Protein AF-A7UMD6-F1 (afdb_monomer)

Foldseek 3Di:
DDPDDPVNVVVVCVVDVPVDDLCPPQDDDPDPVSVVPDDPLRNLVSVLVVLVSCLVVLVVQLVVVVVPPDPDNSCPVNVVSVVVNVVSVVVNVVVVVPDDD

Structure (mmCIF, N/CA/C/O backbone):
data_AF-A7UMD6-F1
#
_entry.id   AF-A7UMD6-F1
#
loop_
_atom_site.group_PDB
_atom_site.id
_atom_site.type_symbol
_atom_site.label_atom_id
_atom_site.label_alt_id
_atom_site.label_comp_id
_atom_site.label_asym_id
_atom_site.label_entity_id
_atom_site.label_seq_id
_atom_site.pdbx_PDB_ins_code
_atom_site.Cartn_x
_atom_site.Cartn_y
_atom_site.Cartn_z
_atom_site.occupancy
_atom_site.B_iso_or_equiv
_atom_site.auth_seq_id
_atom_site.auth_comp_id
_atom_site.auth_asym_id
_atom_site.auth_atom_id
_atom_site.pdbx_PDB_model_num
ATOM 1 N N . GLU A 1 1 ? 21.811 -15.769 -22.591 1.00 40.88 1 GLU A N 1
ATOM 2 C CA . GLU A 1 1 ? 20.633 -15.617 -23.467 1.00 40.88 1 GLU A CA 1
ATOM 3 C C . GLU A 1 1 ? 20.064 -14.215 -23.299 1.00 40.88 1 GLU A C 1
ATOM 5 O O . GLU A 1 1 ? 19.172 -14.039 -22.487 1.00 40.88 1 GLU A O 1
ATOM 10 N N . ASP A 1 2 ? 20.616 -13.199 -23.975 1.00 53.84 2 ASP A N 1
ATOM 11 C CA . ASP A 1 2 ? 20.011 -11.859 -23.900 1.00 53.84 2 ASP A CA 1
ATOM 12 C C . ASP A 1 2 ? 20.325 -10.979 -25.126 1.00 53.84 2 ASP A C 1
ATOM 14 O O . ASP A 1 2 ? 20.983 -9.949 -25.039 1.00 53.84 2 ASP A O 1
ATOM 18 N N . ASN A 1 3 ? 19.887 -11.431 -26.306 1.00 57.75 3 ASN A N 1
ATOM 19 C CA . ASN A 1 3 ? 20.037 -10.722 -27.587 1.00 57.75 3 ASN A CA 1
ATOM 20 C C . ASN A 1 3 ? 18.667 -10.470 -28.237 1.00 57.75 3 ASN A C 1
ATOM 22 O O . ASN A 1 3 ? 18.453 -10.830 -29.390 1.00 57.75 3 ASN A O 1
ATOM 26 N N . LEU A 1 4 ? 17.716 -9.905 -27.494 1.00 60.25 4 LEU A N 1
ATOM 27 C CA . LEU A 1 4 ? 16.443 -9.469 -28.076 1.00 60.25 4 LEU A CA 1
ATOM 28 C C . LEU A 1 4 ? 16.456 -7.959 -28.277 1.00 60.25 4 LEU A C 1
ATOM 30 O O . LEU A 1 4 ? 16.804 -7.206 -27.361 1.00 60.25 4 LEU A O 1
ATOM 34 N N . LEU A 1 5 ? 16.052 -7.519 -29.468 1.00 72.75 5 LEU A N 1
ATOM 35 C CA . LEU A 1 5 ? 15.898 -6.102 -29.761 1.00 72.75 5 LEU A CA 1
ATOM 36 C C . LEU A 1 5 ? 14.790 -5.499 -28.875 1.00 72.75 5 LEU A C 1
ATOM 38 O O . LEU A 1 5 ? 13.821 -6.183 -28.529 1.00 72.75 5 LEU A O 1
ATOM 42 N N . PRO A 1 6 ? 14.878 -4.204 -28.518 1.00 66.62 6 PRO A N 1
ATOM 43 C CA . PRO A 1 6 ? 13.895 -3.549 -27.649 1.00 66.62 6 PRO A CA 1
ATOM 44 C C . PRO A 1 6 ? 12.441 -3.701 -28.124 1.00 66.62 6 PRO A C 1
ATOM 46 O O . PRO A 1 6 ? 11.527 -3.809 -27.307 1.00 66.62 6 PRO A O 1
ATOM 49 N N . GLU A 1 7 ? 12.225 -3.756 -29.440 1.00 66.19 7 GLU A N 1
ATOM 50 C CA . GLU A 1 7 ? 10.900 -3.939 -30.036 1.00 66.19 7 GLU A CA 1
ATOM 51 C C . GLU A 1 7 ? 10.363 -5.368 -29.851 1.00 66.19 7 GLU A C 1
ATOM 53 O O . GLU A 1 7 ? 9.183 -5.540 -29.553 1.00 66.19 7 GLU A O 1
ATOM 58 N N . GLU A 1 8 ? 11.222 -6.387 -29.927 1.00 65.69 8 GLU A N 1
ATOM 59 C CA . GLU A 1 8 ? 10.852 -7.790 -29.695 1.00 65.69 8 GLU A CA 1
ATOM 60 C C . GLU A 1 8 ? 10.480 -8.011 -28.222 1.00 65.69 8 GLU A C 1
ATOM 62 O O . GLU A 1 8 ? 9.476 -8.655 -27.917 1.00 65.69 8 GLU A O 1
ATOM 67 N N . ARG A 1 9 ? 11.209 -7.372 -27.293 1.00 63.00 9 ARG A N 1
ATOM 68 C CA . ARG A 1 9 ? 10.845 -7.329 -25.864 1.00 63.00 9 ARG A CA 1
ATOM 69 C C . ARG A 1 9 ? 9.492 -6.645 -25.632 1.00 63.00 9 ARG A C 1
ATOM 71 O O . ARG A 1 9 ? 8.687 -7.131 -24.837 1.00 63.00 9 ARG A O 1
ATOM 78 N N . ARG A 1 10 ? 9.212 -5.548 -26.347 1.00 64.12 10 ARG A N 1
ATOM 79 C CA . ARG A 1 10 ? 7.928 -4.823 -26.283 1.00 64.12 10 ARG A CA 1
ATOM 80 C C . ARG A 1 10 ? 6.765 -5.616 -26.885 1.00 64.12 10 ARG A C 1
ATOM 82 O O . ARG A 1 10 ? 5.616 -5.407 -26.508 1.00 64.12 10 ARG A O 1
ATOM 89 N N . GLN A 1 11 ? 7.030 -6.487 -27.852 1.00 61.81 11 GLN A N 1
ATOM 90 C CA . GLN A 1 11 ? 6.024 -7.390 -28.409 1.00 61.81 11 GLN A CA 1
ATOM 91 C C . GLN A 1 11 ? 5.767 -8.579 -27.479 1.00 61.81 11 GLN A C 1
ATOM 93 O O . GLN A 1 11 ? 4.610 -8.916 -27.242 1.00 61.81 11 GLN A O 1
ATOM 98 N N . LEU A 1 12 ? 6.808 -9.153 -26.871 1.00 59.44 12 LEU A N 1
ATOM 99 C CA . LEU A 1 12 ? 6.671 -10.234 -25.889 1.00 59.44 12 LEU A CA 1
ATOM 100 C C . LEU A 1 12 ? 5.871 -9.812 -24.649 1.00 59.44 12 LEU A C 1
ATOM 102 O O . LEU A 1 12 ? 5.040 -10.590 -24.182 1.00 59.44 12 LEU A O 1
ATOM 106 N N . SER A 1 13 ? 6.026 -8.568 -24.180 1.00 59.31 13 SER A N 1
ATOM 107 C C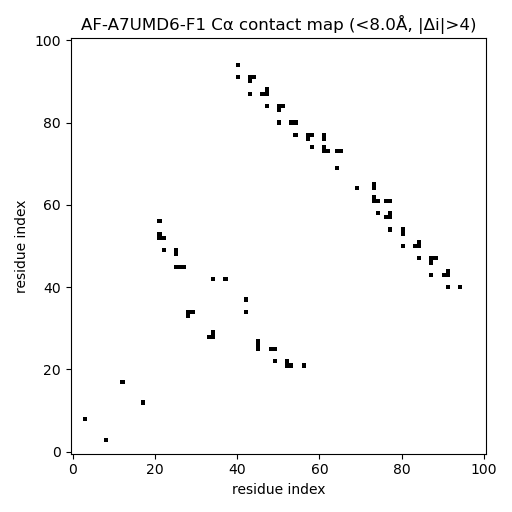A . SER A 1 13 ? 5.214 -8.023 -23.078 1.00 59.31 13 SER A CA 1
ATOM 108 C C . SER A 1 13 ? 3.728 -7.842 -23.420 1.00 59.31 13 SER A C 1
ATOM 110 O O . SER A 1 13 ? 2.908 -7.703 -22.517 1.00 59.31 13 SER A O 1
ATOM 112 N N . LYS A 1 14 ? 3.362 -7.856 -24.710 1.00 59.66 14 LYS A N 1
ATOM 113 C CA . LYS A 1 14 ? 1.964 -7.843 -25.175 1.00 59.66 14 LYS A CA 1
ATOM 114 C C . LYS A 1 14 ? 1.389 -9.249 -25.363 1.00 59.66 14 LYS A C 1
ATOM 116 O O . LYS A 1 14 ? 0.175 -9.406 -25.307 1.00 59.66 14 LYS A O 1
ATOM 121 N N . ILE A 1 15 ? 2.240 -10.243 -25.630 1.00 60.25 15 ILE A N 1
ATOM 122 C CA . ILE A 1 15 ? 1.840 -11.632 -25.918 1.00 60.25 15 ILE A CA 1
ATOM 123 C C . ILE A 1 15 ? 1.617 -12.415 -24.622 1.00 60.25 15 ILE A C 1
ATOM 125 O O . ILE A 1 15 ? 0.670 -13.192 -24.526 1.00 60.25 15 ILE A O 1
ATOM 129 N N . PHE A 1 16 ? 2.447 -12.171 -23.609 1.00 52.62 16 PHE A N 1
ATOM 130 C CA . PHE A 1 16 ? 2.224 -12.669 -22.262 1.00 52.62 16 PHE A CA 1
ATOM 131 C C . PHE A 1 16 ? 1.823 -11.487 -21.385 1.00 52.62 16 PHE A C 1
ATOM 133 O O . PHE A 1 16 ? 2.698 -10.688 -21.040 1.00 52.62 16 PHE A O 1
ATOM 140 N N . PRO A 1 17 ? 0.551 -11.359 -20.966 1.00 54.41 17 PRO A N 1
ATOM 141 C CA . PRO A 1 17 ? 0.263 -10.601 -19.768 1.00 54.41 17 PRO A CA 1
ATOM 142 C C . PRO A 1 17 ? 0.877 -11.399 -18.615 1.00 54.41 17 PRO A C 1
ATOM 144 O O . PRO A 1 17 ? 0.207 -12.151 -17.917 1.00 54.41 17 PRO A O 1
ATOM 147 N N . LEU A 1 18 ? 2.183 -11.242 -18.402 1.00 57.22 18 LEU A N 1
ATOM 148 C CA . LEU A 1 18 ? 2.797 -11.417 -17.093 1.00 57.22 18 LEU A CA 1
ATOM 149 C C . LEU A 1 18 ? 2.288 -10.256 -16.233 1.00 57.22 18 LEU A C 1
ATOM 151 O O . LEU A 1 18 ? 3.039 -9.381 -15.816 1.00 57.22 18 LEU A O 1
ATOM 155 N N . SER A 1 19 ? 0.970 -10.195 -16.040 1.00 63.91 19 SER A N 1
ATOM 156 C CA . SER A 1 19 ? 0.295 -9.253 -15.163 1.00 63.91 19 SER A CA 1
ATOM 157 C C . SER A 1 19 ? 0.460 -9.767 -13.741 1.00 63.91 19 SER A C 1
ATOM 159 O O . SER A 1 19 ? -0.519 -10.120 -13.097 1.00 63.91 19 SER A O 1
ATOM 161 N N . PHE A 1 20 ? 1.710 -9.913 -13.309 1.00 72.88 20 PHE A N 1
ATOM 162 C CA . PHE A 1 20 ? 2.020 -10.169 -11.920 1.00 72.88 20 PHE A CA 1
ATOM 163 C C . PHE A 1 20 ? 2.327 -8.821 -11.284 1.00 72.88 20 PHE A C 1
ATOM 165 O O . PHE A 1 20 ? 3.389 -8.238 -11.525 1.00 72.88 20 PHE A O 1
ATOM 172 N N . CYS A 1 21 ? 1.376 -8.282 -10.528 1.00 84.69 21 CYS A N 1
ATOM 173 C CA . CYS A 1 21 ? 1.659 -7.132 -9.684 1.00 84.69 21 CYS A CA 1
ATOM 174 C C . CYS A 1 21 ? 2.341 -7.624 -8.406 1.00 84.69 21 CYS A C 1
ATOM 176 O O . CYS A 1 21 ? 1.992 -8.667 -7.857 1.00 84.69 21 CYS A O 1
ATOM 178 N N . ASN A 1 22 ? 3.265 -6.829 -7.862 1.00 85.38 22 ASN A N 1
ATOM 179 C CA . ASN A 1 22 ? 3.932 -7.153 -6.591 1.00 85.38 22 ASN A CA 1
ATOM 180 C C . ASN A 1 22 ? 2.941 -7.353 -5.423 1.00 85.38 22 ASN A C 1
ATOM 182 O O . ASN A 1 22 ? 3.272 -7.990 -4.427 1.00 85.38 22 ASN A O 1
ATOM 186 N N . SER A 1 23 ? 1.720 -6.829 -5.560 1.00 89.62 23 SER A N 1
ATOM 187 C CA . SER A 1 23 ? 0.635 -6.913 -4.587 1.00 89.62 23 SER A CA 1
ATOM 188 C C . SER A 1 23 ? -0.365 -8.053 -4.818 1.00 89.62 23 SER A C 1
ATOM 190 O O . SER A 1 23 ? -1.330 -8.131 -4.066 1.00 89.62 23 SER A O 1
ATOM 192 N N . ASP A 1 24 ? -0.199 -8.916 -5.827 1.00 88.69 24 ASP A N 1
ATOM 193 C CA . ASP A 1 24 ? -1.237 -9.895 -6.218 1.00 88.69 24 ASP A CA 1
ATOM 194 C C . ASP A 1 24 ? -1.587 -10.914 -5.123 1.00 88.69 24 ASP A C 1
ATOM 196 O O . ASP A 1 24 ? -2.695 -11.444 -5.089 1.00 88.69 24 ASP A O 1
ATOM 200 N N . SER A 1 25 ? -0.665 -11.176 -4.195 1.00 89.75 25 SER A N 1
ATOM 201 C CA . SER A 1 25 ? -0.897 -12.055 -3.041 1.00 89.75 25 SER A CA 1
ATOM 202 C C . SER A 1 25 ? -1.619 -11.369 -1.872 1.00 89.75 25 SER A C 1
ATOM 204 O O . SER A 1 25 ? -1.930 -12.020 -0.873 1.00 89.75 25 SER A O 1
ATOM 206 N N . ILE A 1 26 ? -1.871 -10.058 -1.957 1.00 92.38 26 ILE A N 1
ATOM 207 C CA . ILE A 1 26 ? -2.496 -9.270 -0.894 1.00 92.38 26 ILE A CA 1
ATOM 208 C C . ILE A 1 26 ? -4.002 -9.195 -1.142 1.00 92.38 26 ILE A C 1
ATOM 210 O O . ILE A 1 26 ? -4.471 -8.523 -2.057 1.00 92.38 26 ILE A O 1
ATOM 214 N N . GLU A 1 27 ? -4.776 -9.822 -0.258 1.00 91.12 27 GLU A N 1
ATOM 215 C CA . GLU A 1 27 ? -6.239 -9.743 -0.268 1.00 91.12 27 GLU A CA 1
ATOM 216 C C . GLU A 1 27 ? -6.724 -8.346 0.159 1.00 91.12 27 GLU A C 1
ATOM 218 O O . GLU A 1 27 ? -6.956 -8.063 1.340 1.00 91.12 27 GLU A O 1
ATOM 223 N N . ALA A 1 28 ? -6.863 -7.450 -0.817 1.00 90.38 28 ALA A N 1
ATOM 224 C CA . ALA A 1 28 ? -7.404 -6.111 -0.633 1.00 90.38 28 ALA A CA 1
ATOM 225 C C . ALA A 1 28 ? -8.894 -6.050 -1.022 1.00 90.38 28 ALA A C 1
ATOM 227 O O . ALA A 1 28 ? -9.307 -6.719 -1.968 1.00 90.38 28 ALA A O 1
ATOM 228 N N . PRO A 1 29 ? -9.716 -5.236 -0.330 1.00 90.62 29 PRO A N 1
ATOM 229 C CA . PRO A 1 29 ? -11.094 -5.010 -0.744 1.00 90.62 29 PRO A CA 1
ATOM 230 C C . PRO A 1 29 ? -11.121 -4.335 -2.120 1.00 90.62 29 PRO A C 1
ATOM 232 O O . PRO A 1 29 ? -10.538 -3.265 -2.300 1.00 90.62 29 PRO A O 1
ATOM 235 N N . ILE A 1 30 ? -11.826 -4.937 -3.076 1.00 86.19 30 ILE A N 1
ATOM 236 C CA . ILE A 1 30 ? -11.846 -4.490 -4.482 1.00 86.19 30 ILE A CA 1
ATOM 237 C C . ILE A 1 30 ? -12.980 -3.502 -4.781 1.00 86.19 30 ILE A C 1
ATOM 239 O O . ILE A 1 30 ? -13.054 -2.926 -5.866 1.00 86.19 30 ILE A O 1
ATOM 243 N N . GLY A 1 31 ? -13.876 -3.279 -3.816 1.00 89.50 31 GLY A N 1
ATOM 244 C CA . GLY A 1 31 ? -15.046 -2.429 -3.993 1.00 89.50 31 GLY A CA 1
ATOM 245 C C . GLY A 1 31 ? -15.477 -1.696 -2.730 1.00 89.50 31 GLY A C 1
ATO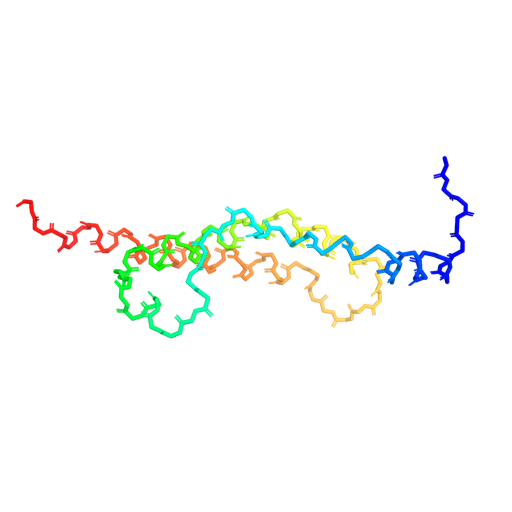M 246 O O . GLY A 1 31 ? -15.217 -2.116 -1.603 1.00 89.50 31 GLY A O 1
ATOM 247 N N . LYS A 1 32 ? -16.229 -0.607 -2.931 1.00 89.50 32 LYS A N 1
ATOM 248 C CA . LYS A 1 32 ? -16.705 0.283 -1.856 1.00 89.50 32 LYS A CA 1
ATOM 249 C C . LYS A 1 32 ? -17.427 -0.467 -0.731 1.00 89.50 32 LYS A C 1
ATOM 251 O O . LYS A 1 32 ? -17.228 -0.148 0.436 1.00 89.50 32 LYS A O 1
ATOM 256 N N . GLY A 1 33 ? -18.246 -1.463 -1.076 1.00 93.12 33 GLY A N 1
ATOM 257 C CA . GLY A 1 33 ? -18.993 -2.252 -0.094 1.00 93.12 33 GLY A CA 1
ATOM 258 C C . GLY A 1 33 ? -18.096 -3.092 0.819 1.00 93.12 33 GLY A C 1
ATOM 259 O O . GLY A 1 33 ? -18.364 -3.194 2.011 1.00 93.12 33 GLY A O 1
ATOM 260 N N . GLU A 1 34 ? -17.013 -3.661 0.292 1.00 89.56 34 GLU A N 1
ATOM 261 C CA . GLU A 1 34 ? -16.045 -4.441 1.076 1.00 89.56 34 GLU A CA 1
ATOM 262 C C . GLU A 1 34 ? -15.169 -3.539 1.948 1.00 89.56 34 GLU A C 1
ATOM 264 O O . GLU A 1 34 ? -14.887 -3.865 3.104 1.00 89.56 34 GLU A O 1
ATOM 269 N N . THR A 1 35 ? -14.790 -2.370 1.421 1.00 91.81 35 THR A N 1
ATOM 270 C CA . THR A 1 35 ? -14.056 -1.352 2.176 1.00 91.81 35 THR A CA 1
ATOM 271 C C . THR A 1 35 ? -14.873 -0.859 3.367 1.00 91.81 35 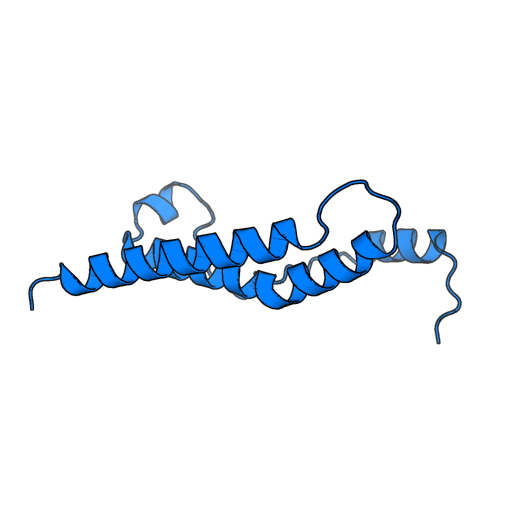THR A C 1
ATOM 273 O O . THR A 1 35 ? -14.367 -0.857 4.483 1.00 91.81 35 THR A O 1
ATOM 276 N N . GLN A 1 36 ? -16.149 -0.509 3.166 1.00 92.56 36 GLN A N 1
ATOM 277 C CA . GLN A 1 36 ? -17.025 -0.009 4.237 1.00 92.56 36 GLN A CA 1
ATOM 278 C C . GLN A 1 36 ? -17.311 -1.048 5.330 1.00 92.56 36 GLN A C 1
ATOM 280 O O . GLN A 1 36 ? -17.537 -0.680 6.478 1.00 92.56 36 GLN A O 1
ATOM 285 N N . LYS A 1 37 ? -17.298 -2.341 4.987 1.00 92.69 37 LYS A N 1
ATOM 286 C CA . LYS A 1 37 ? -17.477 -3.443 5.948 1.00 92.69 37 LYS A CA 1
ATOM 287 C C . LYS A 1 37 ? -16.205 -3.781 6.730 1.00 92.69 37 LYS A C 1
ATOM 289 O O . LYS A 1 37 ? -16.269 -4.540 7.694 1.00 92.69 37 LYS A O 1
ATOM 294 N N . SER A 1 38 ? -15.048 -3.283 6.303 1.00 93.50 38 SER A N 1
ATOM 295 C CA . SER A 1 38 ? -13.767 -3.585 6.936 1.00 93.50 38 SER A CA 1
ATOM 296 C C . SER A 1 38 ? -13.506 -2.649 8.111 1.00 93.50 38 SER A C 1
ATOM 298 O O . SER A 1 38 ? -13.776 -1.453 8.043 1.00 93.50 38 SER A O 1
ATOM 300 N N . SER A 1 39 ? -12.934 -3.178 9.194 1.00 94.12 39 SER A N 1
ATOM 301 C CA . SER A 1 39 ? -12.482 -2.329 10.296 1.00 94.12 39 SER A CA 1
ATOM 302 C C . SER A 1 39 ? -11.326 -1.431 9.850 1.00 94.12 39 SER A C 1
ATOM 304 O O . SER A 1 39 ? -10.517 -1.819 9.002 1.00 94.12 39 SER A O 1
ATOM 306 N N . ILE A 1 40 ? -11.206 -0.252 10.467 1.00 94.12 40 ILE A N 1
ATOM 307 C CA . ILE A 1 40 ? -10.102 0.688 10.211 1.00 94.12 40 ILE A CA 1
ATOM 308 C C . ILE A 1 40 ? -8.751 -0.020 10.370 1.00 94.12 40 ILE A C 1
ATOM 310 O O . ILE A 1 40 ? -7.898 0.073 9.495 1.00 94.12 40 ILE A O 1
ATOM 314 N N . LEU A 1 41 ? -8.586 -0.811 11.434 1.00 95.38 41 LEU A N 1
ATOM 315 C CA . LEU A 1 41 ? -7.363 -1.576 11.680 1.00 95.38 41 LEU A CA 1
ATOM 316 C C . LEU A 1 41 ? -7.059 -2.590 10.563 1.00 95.38 41 LEU A C 1
ATOM 318 O O . LEU A 1 41 ? -5.898 -2.755 10.188 1.00 95.38 41 LEU A O 1
ATOM 322 N N . LYS A 1 42 ? -8.079 -3.263 10.008 1.00 95.50 42 LYS A N 1
ATOM 323 C CA . LYS A 1 42 ? -7.901 -4.172 8.864 1.00 95.50 42 LYS A CA 1
ATOM 324 C C . LYS A 1 42 ? -7.436 -3.400 7.631 1.00 95.50 42 LYS A C 1
ATOM 326 O O . LYS A 1 42 ? -6.481 -3.825 6.987 1.00 95.50 42 LYS A O 1
ATOM 331 N N . LEU A 1 43 ? -8.072 -2.267 7.331 1.00 96.69 43 LEU A N 1
ATOM 332 C CA . LEU A 1 43 ? -7.705 -1.426 6.191 1.00 96.69 43 LEU A CA 1
ATOM 333 C C . LEU A 1 43 ? -6.276 -0.892 6.322 1.00 96.69 43 LEU A C 1
ATOM 335 O O . LEU A 1 43 ? -5.501 -1.037 5.385 1.00 96.69 43 LEU A O 1
ATOM 339 N N . LEU A 1 44 ? -5.893 -0.382 7.496 1.00 97.19 44 LEU A N 1
ATOM 340 C CA . LEU A 1 44 ? -4.534 0.099 7.755 1.00 97.19 44 LEU A CA 1
ATOM 341 C C . LEU A 1 44 ? -3.482 -1.005 7.566 1.00 97.19 44 LEU A C 1
ATOM 343 O O . LEU A 1 44 ? -2.448 -0.763 6.951 1.00 97.19 44 LEU A O 1
ATOM 347 N N . ARG A 1 45 ? -3.747 -2.232 8.035 1.00 96.75 45 ARG A N 1
ATOM 348 C CA . ARG A 1 45 ? -2.841 -3.380 7.836 1.00 96.75 45 ARG A CA 1
ATOM 349 C C . ARG A 1 45 ? -2.712 -3.783 6.368 1.00 96.75 45 ARG A C 1
ATOM 351 O O . ARG A 1 45 ? -1.617 -4.132 5.935 1.00 96.75 45 ARG A O 1
ATOM 358 N N . ILE A 1 46 ? -3.806 -3.738 5.607 1.00 96.75 46 ILE A N 1
ATOM 359 C CA . ILE A 1 46 ? -3.776 -3.991 4.160 1.00 96.75 46 ILE A CA 1
ATOM 360 C C . ILE A 1 46 ? -2.961 -2.899 3.461 1.00 96.75 46 ILE A C 1
ATOM 362 O O . ILE A 1 46 ? -2.062 -3.221 2.692 1.00 96.75 46 ILE A O 1
ATOM 366 N N . SER A 1 47 ? -3.207 -1.622 3.774 1.00 96.44 47 SER A N 1
ATOM 367 C CA . SER A 1 47 ? -2.438 -0.495 3.232 1.00 96.44 47 SER A CA 1
ATOM 368 C C . SER A 1 47 ? -0.947 -0.602 3.548 1.00 96.44 47 SER A C 1
ATOM 370 O O . SER A 1 47 ? -0.128 -0.379 2.665 1.00 96.44 47 SER A O 1
ATOM 372 N N . PHE A 1 48 ? -0.592 -1.000 4.771 1.00 97.12 48 PHE A N 1
ATOM 373 C CA . PHE A 1 48 ? 0.796 -1.237 5.159 1.00 97.12 48 PHE A CA 1
ATOM 374 C C . PHE A 1 48 ? 1.452 -2.318 4.289 1.00 97.12 48 PHE A C 1
ATOM 376 O O . PHE A 1 48 ? 2.488 -2.062 3.686 1.00 97.12 48 PHE A O 1
ATOM 383 N N . ARG A 1 49 ? 0.812 -3.487 4.134 1.00 96.75 49 ARG A N 1
ATOM 384 C CA . ARG A 1 49 ? 1.330 -4.570 3.276 1.00 96.75 49 ARG A CA 1
ATOM 385 C C . ARG A 1 49 ? 1.452 -4.160 1.812 1.00 96.75 49 ARG A C 1
ATOM 387 O O . ARG A 1 49 ? 2.394 -4.565 1.139 1.00 96.75 49 ARG A O 1
ATOM 394 N N . LEU A 1 50 ? 0.502 -3.368 1.314 1.00 95.69 50 LEU A N 1
ATOM 395 C CA . LEU A 1 50 ? 0.572 -2.832 -0.041 1.00 95.69 50 LEU A CA 1
ATOM 396 C C . LEU A 1 50 ? 1.818 -1.965 -0.208 1.00 95.69 50 LEU A C 1
ATOM 398 O O . LEU A 1 50 ? 2.520 -2.146 -1.190 1.00 95.69 50 LEU A O 1
ATOM 402 N N . ILE A 1 51 ? 2.145 -1.098 0.751 1.00 95.38 51 ILE A N 1
ATOM 403 C CA . ILE A 1 51 ? 3.377 -0.295 0.704 1.00 95.38 51 ILE A CA 1
ATOM 404 C C . ILE A 1 51 ? 4.619 -1.188 0.771 1.00 95.38 51 ILE A C 1
ATOM 406 O O . ILE A 1 51 ? 5.502 -1.030 -0.063 1.00 95.38 51 ILE A O 1
ATOM 410 N N . GLU A 1 52 ? 4.652 -2.177 1.669 1.00 95.06 52 GLU A N 1
ATOM 411 C CA . GLU A 1 52 ? 5.785 -3.113 1.777 1.00 95.06 52 GLU A CA 1
ATOM 412 C C . GLU A 1 52 ? 6.056 -3.884 0.484 1.00 95.06 52 GLU A C 1
ATOM 414 O O . GLU A 1 52 ? 7.208 -4.138 0.135 1.00 95.06 52 GLU A O 1
ATOM 419 N N . SER A 1 53 ? 5.009 -4.218 -0.278 1.00 94.25 53 SER A N 1
ATOM 420 C CA . SER A 1 53 ? 5.177 -4.876 -1.580 1.00 94.25 53 SER A CA 1
ATOM 421 C C . SER A 1 53 ? 5.955 -4.026 -2.595 1.00 94.25 53 SER A C 1
ATOM 423 O O . SER A 1 53 ? 6.462 -4.558 -3.582 1.00 94.25 53 SER A O 1
ATOM 425 N N . TRP A 1 54 ? 6.093 -2.719 -2.345 1.00 93.00 54 TRP A N 1
ATOM 426 C CA . TRP A 1 54 ? 6.871 -1.786 -3.156 1.00 93.00 54 TRP A CA 1
ATOM 427 C C . TRP A 1 54 ? 8.279 -1.505 -2.615 1.00 93.00 54 TRP A C 1
ATOM 429 O O . TRP A 1 54 ? 9.036 -0.825 -3.308 1.00 93.00 54 TRP A O 1
ATOM 439 N N . ASP A 1 55 ? 8.689 -2.059 -1.468 1.00 90.31 55 ASP A N 1
ATOM 440 C CA . ASP A 1 55 ? 10.011 -1.795 -0.870 1.00 90.31 55 ASP A CA 1
ATOM 441 C C . ASP A 1 55 ? 11.157 -2.143 -1.840 1.00 90.31 55 ASP A C 1
ATOM 443 O O . ASP A 1 55 ? 12.083 -1.356 -2.032 1.00 90.31 55 ASP A O 1
ATOM 447 N N . PHE A 1 56 ? 11.083 -3.297 -2.510 1.00 89.12 56 PHE A N 1
ATOM 448 C CA . PHE A 1 56 ? 12.079 -3.717 -3.505 1.00 89.12 56 PHE A CA 1
ATOM 449 C C . PHE A 1 56 ? 11.854 -3.096 -4.902 1.00 89.12 56 PHE A C 1
ATOM 451 O O . PHE A 1 56 ? 12.810 -2.564 -5.476 1.00 89.12 56 PHE A O 1
ATOM 458 N N . PRO A 1 57 ? 10.623 -3.085 -5.461 1.00 88.88 57 PRO A N 1
ATOM 459 C CA . PRO A 1 57 ? 10.349 -2.437 -6.746 1.00 88.88 57 PRO A CA 1
ATOM 460 C C . PRO A 1 57 ? 10.724 -0.953 -6.799 1.00 88.88 57 PRO A C 1
ATOM 462 O O . PRO A 1 57 ? 11.219 -0.491 -7.826 1.00 88.88 57 PRO A O 1
ATOM 465 N N . SER A 1 58 ? 10.511 -0.204 -5.712 1.00 88.38 58 SER A N 1
ATOM 466 C CA . SER A 1 58 ? 10.845 1.225 -5.649 1.00 88.38 58 SER A CA 1
ATOM 467 C C . SER A 1 58 ? 12.350 1.467 -5.758 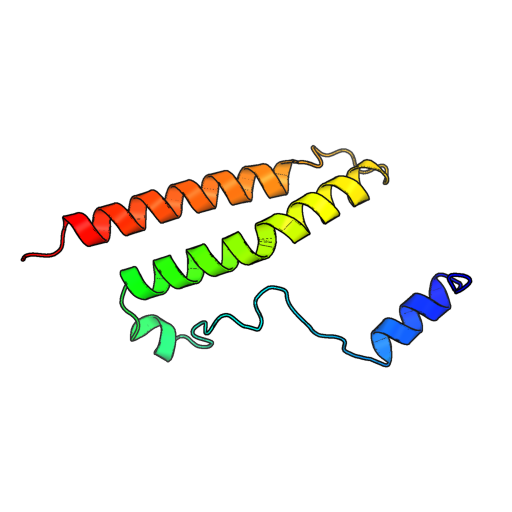1.00 88.38 58 SER A C 1
ATOM 469 O O . SER A 1 58 ? 12.768 2.300 -6.557 1.00 88.38 58 SER A O 1
ATOM 471 N N . GLN A 1 59 ? 13.173 0.672 -5.070 1.00 86.69 59 GLN A N 1
ATOM 472 C CA . GLN A 1 59 ? 14.634 0.737 -5.171 1.00 86.69 59 GLN A CA 1
ATOM 473 C C . GLN A 1 59 ? 15.137 0.386 -6.576 1.00 86.69 59 GLN A C 1
ATOM 475 O O . GLN A 1 59 ? 15.991 1.086 -7.126 1.00 86.69 59 GLN A O 1
ATOM 480 N N . ALA A 1 60 ? 14.588 -0.673 -7.183 1.00 84.56 60 ALA A N 1
ATOM 481 C CA . ALA A 1 60 ? 14.932 -1.069 -8.547 1.00 84.56 60 ALA A CA 1
ATOM 482 C C . ALA A 1 60 ? 14.567 0.029 -9.561 1.00 84.56 60 ALA A C 1
ATOM 48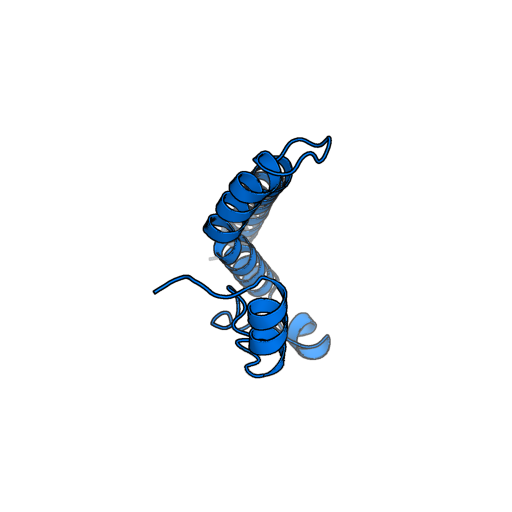4 O O . ALA A 1 60 ? 15.347 0.326 -10.469 1.00 84.56 60 ALA A O 1
ATOM 485 N N . LEU A 1 61 ? 13.411 0.675 -9.372 1.00 81.75 61 LEU A N 1
ATOM 486 C CA . LEU A 1 61 ? 12.974 1.798 -10.192 1.00 81.75 61 LEU A CA 1
ATOM 487 C C . LEU A 1 61 ? 13.894 3.011 -10.014 1.00 81.75 61 LEU A C 1
ATOM 489 O O . LEU A 1 61 ? 14.354 3.545 -11.019 1.00 81.75 61 LEU A O 1
ATOM 493 N N . SER A 1 62 ? 14.224 3.396 -8.775 1.00 78.62 62 SER A N 1
ATOM 494 C CA . SER A 1 62 ? 15.185 4.465 -8.455 1.00 78.62 62 SER A CA 1
ATOM 495 C C . SER A 1 62 ? 16.543 4.238 -9.122 1.00 78.62 62 SER A C 1
ATOM 497 O O . SER A 1 62 ? 17.107 5.156 -9.724 1.00 78.62 62 SER A O 1
ATOM 499 N N . GLY A 1 63 ? 17.052 3.004 -9.080 1.00 70.44 63 GLY A N 1
ATOM 500 C CA . GLY A 1 63 ? 18.291 2.619 -9.755 1.00 70.44 63 GLY A CA 1
ATOM 501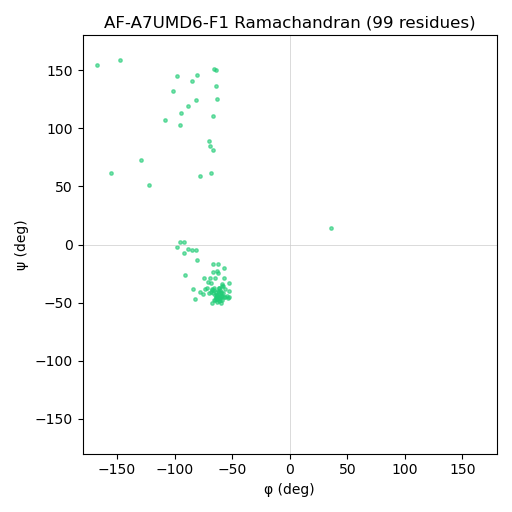 C C . GLY A 1 63 ? 18.204 2.727 -11.280 1.00 70.44 63 GLY A C 1
ATOM 502 O O . GLY A 1 63 ? 19.131 3.224 -11.916 1.00 70.44 63 GLY A O 1
ATOM 503 N N . ALA A 1 64 ? 17.079 2.327 -11.880 1.00 67.62 64 ALA A N 1
ATOM 504 C CA . ALA A 1 64 ? 16.870 2.408 -13.325 1.00 67.62 64 ALA A CA 1
ATOM 505 C C . ALA A 1 64 ? 16.721 3.856 -13.831 1.00 67.62 64 ALA A C 1
ATOM 507 O O . ALA A 1 64 ? 17.307 4.204 -14.856 1.00 67.62 64 ALA A O 1
ATOM 508 N N . VAL A 1 65 ? 15.986 4.717 -13.113 1.00 64.75 65 VAL A N 1
ATOM 509 C CA . VAL A 1 65 ? 15.785 6.127 -13.508 1.00 64.75 65 VAL A CA 1
ATOM 510 C C . VAL A 1 65 ? 17.019 6.992 -13.259 1.00 64.75 65 VAL A C 1
ATOM 512 O O . VAL A 1 65 ? 17.272 7.910 -14.036 1.00 64.75 65 VAL A O 1
ATOM 515 N N . SER A 1 66 ? 17.851 6.656 -12.264 1.00 58.78 66 SER A N 1
ATOM 516 C CA . SER A 1 66 ? 19.163 7.300 -12.068 1.00 58.78 66 SER A CA 1
ATOM 517 C C . SER A 1 66 ? 20.061 7.178 -13.305 1.00 58.78 66 SER A C 1
ATOM 519 O O . SER A 1 66 ? 20.865 8.064 -13.578 1.00 58.78 66 SER A O 1
ATOM 521 N N . ASN A 1 67 ? 19.888 6.109 -14.090 1.00 56.81 67 ASN A N 1
ATOM 522 C CA . ASN A 1 67 ? 20.635 5.866 -15.325 1.00 56.81 67 ASN A CA 1
ATOM 523 C C . ASN A 1 67 ? 20.025 6.560 -16.560 1.00 56.81 67 ASN A C 1
ATOM 525 O O . ASN A 1 67 ? 20.609 6.507 -17.641 1.00 56.81 67 ASN A O 1
ATOM 529 N N . SER A 1 68 ? 18.862 7.206 -16.430 1.00 56.12 68 SER A N 1
ATOM 530 C CA . SER A 1 68 ? 18.079 7.749 -17.543 1.00 56.12 68 SER A CA 1
ATOM 531 C C . SER A 1 68 ? 17.699 9.213 -17.303 1.00 56.12 68 SER A C 1
ATOM 533 O O . SER A 1 68 ? 16.536 9.470 -17.047 1.00 56.12 68 SER A O 1
ATOM 535 N N . LEU A 1 69 ? 18.652 10.156 -17.407 1.00 52.81 69 LEU A N 1
ATOM 536 C CA . LEU A 1 69 ? 18.518 11.601 -17.750 1.00 52.81 69 LEU A CA 1
ATOM 537 C C . LEU A 1 69 ? 17.287 12.428 -17.267 1.00 52.81 69 LEU A C 1
ATOM 539 O O . LEU A 1 69 ? 17.077 13.542 -17.746 1.00 52.81 69 LEU A O 1
ATOM 543 N N . THR A 1 70 ? 16.475 11.961 -16.321 1.00 55.94 70 THR A N 1
ATOM 544 C CA . THR A 1 70 ? 15.321 12.683 -15.786 1.00 55.94 70 THR A CA 1
ATOM 545 C C . THR A 1 70 ? 15.775 13.537 -14.617 1.00 55.94 70 THR A C 1
ATOM 547 O O . THR A 1 70 ? 16.280 13.027 -13.620 1.00 55.94 70 THR A O 1
ATOM 550 N N . VAL A 1 71 ? 15.588 14.849 -14.746 1.00 51.94 71 VAL A N 1
ATOM 551 C CA . VAL A 1 71 ? 15.880 15.858 -13.723 1.00 51.94 71 VAL A CA 1
ATOM 552 C C . VAL A 1 71 ? 14.888 15.700 -12.561 1.00 51.94 71 VAL A C 1
ATOM 554 O O . VAL A 1 71 ? 13.839 16.336 -12.529 1.00 51.94 71 VAL A O 1
ATOM 557 N N . GLY A 1 72 ? 15.192 14.810 -11.621 1.00 61.59 72 GLY A N 1
ATOM 558 C CA . GLY A 1 72 ? 14.424 14.580 -10.396 1.00 61.59 72 GLY A CA 1
ATOM 559 C C . GLY A 1 72 ? 15.224 13.725 -9.414 1.00 61.59 72 GLY A C 1
ATOM 560 O O . GLY A 1 72 ? 16.109 12.989 -9.839 1.00 61.59 72 GLY A O 1
ATOM 561 N N . ASN A 1 73 ? 14.955 13.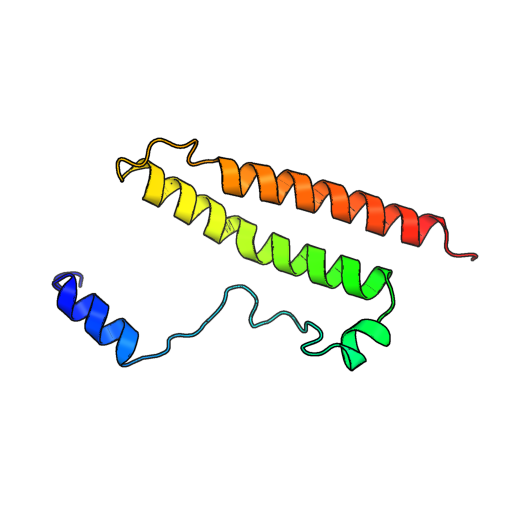832 -8.105 1.00 66.19 73 ASN A N 1
ATOM 562 C CA . ASN A 1 73 ? 15.604 12.977 -7.104 1.00 66.19 73 ASN A CA 1
ATOM 563 C C . ASN A 1 73 ? 15.134 11.521 -7.322 1.00 66.19 73 ASN A C 1
ATOM 565 O O . ASN A 1 73 ? 13.967 11.229 -7.045 1.00 66.19 73 ASN A O 1
ATOM 569 N N . PRO A 1 74 ? 16.002 10.604 -7.789 1.00 66.44 74 PRO A N 1
ATOM 570 C CA . PRO A 1 74 ? 15.607 9.234 -8.105 1.00 66.44 74 PRO A CA 1
ATOM 571 C C . PRO A 1 74 ? 15.111 8.466 -6.874 1.00 66.44 74 PRO A C 1
ATOM 573 O O . PRO A 1 74 ? 14.324 7.534 -7.017 1.00 66.44 74 PRO A O 1
ATOM 576 N N . ASN A 1 75 ? 15.503 8.881 -5.666 1.00 75.56 75 ASN A N 1
ATOM 577 C CA . ASN A 1 75 ? 15.133 8.235 -4.406 1.00 75.56 75 ASN A CA 1
ATOM 578 C C . ASN A 1 75 ? 13.820 8.761 -3.812 1.00 75.56 75 ASN A C 1
ATOM 580 O O . ASN A 1 75 ? 13.343 8.219 -2.819 1.00 75.56 75 ASN A O 1
ATOM 584 N N . GLN A 1 76 ? 13.201 9.779 -4.421 1.00 83.75 76 GLN A N 1
ATOM 585 C CA . GLN A 1 76 ? 12.013 10.434 -3.868 1.00 83.75 76 GLN A CA 1
ATOM 586 C C . GLN A 1 76 ? 10.842 9.465 -3.645 1.00 83.75 76 GLN A C 1
ATOM 588 O O . GLN A 1 76 ? 10.098 9.617 -2.680 1.00 83.75 76 GLN A O 1
ATOM 593 N N . ILE A 1 77 ? 10.668 8.468 -4.519 1.00 85.31 77 ILE A N 1
ATOM 594 C CA . ILE A 1 77 ? 9.595 7.469 -4.389 1.00 85.31 77 ILE A CA 1
ATOM 595 C C . ILE A 1 77 ? 9.842 6.586 -3.164 1.00 85.31 77 ILE A C 1
ATOM 597 O O . ILE A 1 77 ? 8.951 6.442 -2.331 1.00 85.31 77 ILE A O 1
ATOM 601 N N . THR A 1 78 ? 11.051 6.041 -3.035 1.00 89.25 78 THR A N 1
ATOM 602 C CA . THR A 1 78 ? 11.453 5.183 -1.913 1.00 89.25 78 THR A CA 1
ATOM 603 C C . THR A 1 78 ? 11.345 5.925 -0.581 1.00 89.25 78 THR A C 1
ATOM 605 O O . THR A 1 78 ? 10.736 5.418 0.355 1.00 89.25 78 THR A O 1
ATOM 608 N N . GLU A 1 79 ? 11.838 7.166 -0.514 1.00 90.88 79 GLU A N 1
ATOM 609 C CA . GLU A 1 79 ? 11.734 8.015 0.682 1.00 90.88 79 GLU A CA 1
ATOM 610 C C . GLU A 1 79 ? 10.272 8.276 1.075 1.00 90.88 79 GLU A C 1
ATOM 612 O O . GLU A 1 79 ? 9.903 8.167 2.243 1.00 90.88 79 GLU A O 1
ATOM 617 N N . LYS A 1 80 ? 9.403 8.583 0.103 1.00 92.06 80 LYS A N 1
ATOM 618 C CA . LYS A 1 80 ? 7.984 8.857 0.375 1.00 92.06 80 LYS A CA 1
ATOM 619 C C . LYS A 1 80 ? 7.200 7.610 0.776 1.00 92.06 80 LYS A C 1
ATOM 621 O O . LYS A 1 80 ? 6.259 7.728 1.562 1.00 92.06 80 LYS A O 1
ATOM 626 N N . LEU A 1 81 ? 7.560 6.439 0.252 1.00 93.88 81 LEU A N 1
ATOM 627 C CA . LEU A 1 81 ? 6.975 5.167 0.679 1.00 93.88 81 LEU A CA 1
ATOM 628 C C . LEU A 1 81 ? 7.364 4.841 2.122 1.00 93.88 81 LEU A C 1
ATOM 630 O O . LEU A 1 81 ? 6.488 4.460 2.896 1.00 93.88 81 LEU A O 1
ATOM 634 N N . GLU A 1 82 ? 8.621 5.073 2.505 1.00 94.75 82 GLU A N 1
ATOM 635 C CA . GLU A 1 82 ? 9.086 4.884 3.883 1.00 94.75 82 GLU A CA 1
ATOM 636 C C . GLU A 1 82 ? 8.368 5.837 4.855 1.00 94.75 82 GLU A C 1
ATOM 638 O O . GLU A 1 82 ? 7.813 5.391 5.862 1.00 94.75 82 GLU A O 1
ATOM 643 N N . ASP A 1 83 ? 8.263 7.129 4.510 1.00 96.19 83 ASP A N 1
ATOM 644 C CA . ASP A 1 83 ? 7.492 8.117 5.283 1.00 96.19 83 ASP A CA 1
ATOM 645 C C . ASP A 1 83 ? 6.042 7.639 5.515 1.00 96.19 83 ASP A C 1
ATOM 647 O O . ASP A 1 83 ? 5.508 7.698 6.629 1.00 96.19 83 ASP A O 1
ATOM 651 N N . LEU A 1 84 ? 5.389 7.135 4.461 1.00 97.19 84 LEU A N 1
ATOM 652 C CA . LEU A 1 84 ? 4.014 6.642 4.526 1.00 97.19 84 LEU A CA 1
ATOM 653 C C . LEU A 1 84 ? 3.899 5.361 5.368 1.00 97.19 84 LEU A C 1
ATOM 655 O O . LEU A 1 84 ? 2.964 5.234 6.163 1.00 97.19 84 LEU A O 1
ATOM 659 N N . LYS A 1 85 ? 4.852 4.431 5.232 1.00 96.88 85 LYS A N 1
ATOM 660 C CA . LYS A 1 85 ? 4.936 3.185 6.009 1.00 96.88 85 LYS A CA 1
ATOM 661 C C . LYS A 1 85 ? 5.039 3.476 7.507 1.00 96.88 85 LYS A C 1
ATOM 663 O O . LYS A 1 85 ? 4.309 2.878 8.309 1.00 96.88 85 LYS A O 1
ATOM 668 N N . VAL A 1 86 ? 5.874 4.447 7.883 1.00 98.00 86 VAL A N 1
ATOM 669 C CA . VAL A 1 86 ? 5.995 4.937 9.264 1.00 98.00 86 VAL A CA 1
ATOM 670 C C . VAL A 1 86 ? 4.678 5.556 9.734 1.00 98.00 86 VAL A C 1
ATOM 672 O O . VAL A 1 86 ? 4.164 5.172 10.787 1.00 98.00 86 VAL A O 1
ATOM 675 N N . GLY A 1 87 ? 4.078 6.450 8.941 1.00 97.69 87 GLY A N 1
ATOM 676 C CA . GLY A 1 87 ? 2.800 7.086 9.276 1.00 97.69 87 GLY A CA 1
ATOM 677 C C . GLY A 1 87 ? 1.674 6.080 9.539 1.00 97.69 87 GLY A C 1
ATOM 678 O O . GLY A 1 87 ? 0.971 6.175 10.547 1.00 97.69 87 GLY A O 1
ATOM 679 N N . ILE A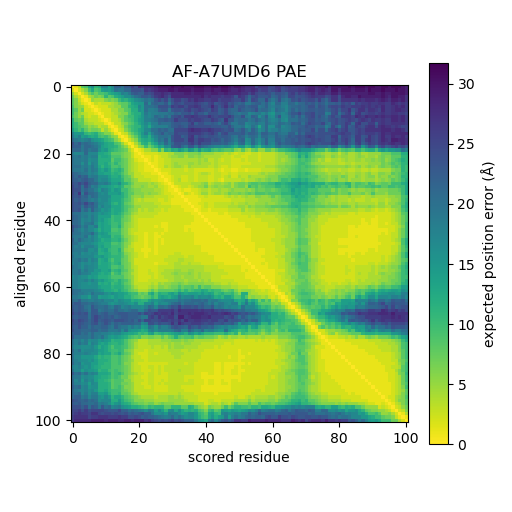 1 88 ? 1.534 5.059 8.690 1.00 97.62 88 ILE A N 1
ATOM 680 C CA . ILE A 1 88 ? 0.527 4.003 8.875 1.00 97.62 88 ILE A CA 1
ATOM 681 C C . ILE A 1 88 ? 0.830 3.147 10.108 1.00 97.62 88 ILE A C 1
ATOM 683 O O . ILE A 1 88 ? -0.095 2.800 10.842 1.00 97.62 88 ILE A O 1
ATOM 687 N N . SER A 1 89 ? 2.100 2.846 10.387 1.00 97.12 89 SER A N 1
ATOM 688 C CA . SER A 1 89 ? 2.494 2.094 11.588 1.00 97.12 89 SER A CA 1
ATOM 689 C C . SER A 1 89 ? 2.072 2.804 12.875 1.00 97.12 89 SER A C 1
ATOM 691 O O . SER A 1 89 ? 1.558 2.167 13.797 1.00 97.12 89 SER A O 1
ATOM 693 N N . VAL A 1 90 ? 2.222 4.132 12.920 1.00 97.56 90 VAL A N 1
ATOM 694 C CA . VAL A 1 90 ? 1.762 4.958 14.047 1.00 97.56 90 VAL A CA 1
ATOM 695 C C . VAL A 1 90 ? 0.241 4.880 14.197 1.00 97.56 90 VAL A C 1
ATOM 697 O O . VAL A 1 90 ? -0.249 4.688 15.310 1.00 97.56 90 VAL A O 1
ATOM 700 N N . LEU A 1 91 ? -0.512 4.954 13.093 1.00 96.88 91 LEU A N 1
ATOM 701 C CA . LEU A 1 91 ? -1.974 4.827 13.119 1.00 96.88 91 LEU A CA 1
ATOM 702 C C . LEU A 1 91 ? -2.431 3.442 13.602 1.00 96.88 91 LEU A C 1
ATOM 704 O O . LEU A 1 91 ? -3.336 3.351 14.428 1.00 96.88 91 LEU A O 1
ATOM 708 N N . ILE A 1 92 ? -1.788 2.366 13.135 1.00 96.31 92 ILE A N 1
ATOM 709 C CA . ILE A 1 92 ? -2.073 0.991 13.578 1.00 96.31 92 ILE A CA 1
ATOM 710 C C . ILE A 1 92 ? -1.867 0.867 15.086 1.00 96.31 92 ILE A C 1
ATOM 712 O O . ILE A 1 92 ? -2.733 0.326 15.774 1.00 96.31 92 ILE A O 1
ATOM 716 N N . LYS A 1 93 ? -0.742 1.379 15.598 1.00 94.94 93 LYS A N 1
ATOM 717 C CA . LYS A 1 93 ? -0.440 1.361 17.030 1.00 94.94 93 LYS A CA 1
ATOM 718 C C . LYS A 1 93 ? -1.498 2.124 17.830 1.00 94.94 93 LYS A C 1
ATOM 720 O O . LYS A 1 93 ? -2.057 1.565 18.766 1.00 94.94 93 LYS A O 1
ATOM 725 N N . GLY A 1 94 ? -1.854 3.336 17.400 1.00 94.50 94 GLY A N 1
ATOM 726 C CA . GLY A 1 94 ? -2.905 4.127 18.047 1.00 94.50 94 GLY A CA 1
ATOM 727 C C . GLY A 1 94 ? -4.268 3.424 18.077 1.00 94.50 94 GLY A C 1
ATOM 728 O O . GLY A 1 94 ? -4.991 3.524 19.065 1.00 94.50 94 GLY A O 1
ATOM 729 N N . CYS A 1 95 ? -4.616 2.659 17.036 1.00 91.69 95 CYS A N 1
ATOM 730 C CA . CYS A 1 95 ? -5.834 1.845 17.038 1.00 91.69 95 CYS A CA 1
ATOM 731 C C . CYS A 1 95 ? -5.787 0.677 18.034 1.00 91.69 95 CYS A C 1
ATOM 733 O O . CYS A 1 95 ? -6.837 0.309 18.550 1.00 91.69 95 CYS A O 1
ATOM 735 N N . LEU A 1 96 ? -4.617 0.076 18.272 1.00 89.62 96 LEU A N 1
ATOM 736 C CA . LEU A 1 96 ? -4.453 -1.026 19.228 1.00 89.62 96 LEU A CA 1
ATOM 737 C C . LEU A 1 96 ? -4.482 -0.524 20.674 1.00 89.62 96 LEU A C 1
ATOM 739 O O . LEU A 1 96 ? -5.160 -1.123 21.501 1.00 89.62 96 LEU A O 1
ATOM 743 N N . ASP A 1 97 ? -3.817 0.599 20.948 1.00 83.25 97 ASP A N 1
ATOM 744 C CA . ASP A 1 97 ? -3.752 1.207 22.283 1.00 83.25 97 ASP A CA 1
ATOM 745 C C . ASP A 1 97 ? -5.126 1.739 22.755 1.00 83.25 97 ASP A C 1
ATOM 747 O O . ASP A 1 97 ? -5.372 1.870 23.951 1.00 83.25 97 ASP A O 1
ATOM 751 N N . GLY A 1 98 ? -6.036 2.042 21.820 1.00 72.56 98 GLY A N 1
ATOM 752 C CA . GLY A 1 98 ? -7.396 2.522 22.095 1.00 72.56 98 GLY A CA 1
ATOM 753 C C . GLY A 1 98 ? -8.478 1.438 22.198 1.00 72.56 98 GLY A C 1
ATOM 754 O O . GLY A 1 98 ? -9.652 1.783 22.348 1.00 72.56 98 GLY A O 1
ATOM 755 N N . GLN A 1 99 ? -8.141 0.148 22.078 1.00 66.75 99 GLN A N 1
ATOM 756 C CA . GLN A 1 99 ? -9.106 -0.941 22.275 1.00 66.75 99 GLN A CA 1
ATOM 757 C C . GLN A 1 99 ? -9.270 -1.220 23.782 1.00 66.75 99 GLN A C 1
ATOM 759 O O . GLN A 1 99 ? -8.270 -1.475 24.452 1.00 66.75 99 GLN A O 1
ATOM 764 N N . PRO A 1 100 ? -10.493 -1.181 24.346 1.00 57.72 100 PRO A N 1
ATOM 765 C CA . PRO A 1 100 ? -10.714 -1.627 25.719 1.00 57.72 100 PRO A CA 1
ATOM 766 C C . PRO A 1 100 ? -10.424 -3.136 25.837 1.00 57.72 100 PRO A C 1
ATOM 768 O O . PRO A 1 100 ? -10.813 -3.896 24.948 1.00 57.72 100 PRO A O 1
ATOM 771 N N . ASN A 1 101 ? -9.723 -3.530 26.911 1.00 55.38 101 ASN A N 1
ATOM 772 C CA . ASN A 1 101 ? -9.409 -4.928 27.255 1.00 55.38 101 ASN A CA 1
ATOM 773 C C . ASN A 1 101 ? -10.660 -5.792 27.438 1.00 55.38 101 ASN A C 1
ATOM 775 O O . ASN A 1 101 ? -11.640 -5.283 28.032 1.00 55.38 101 ASN A O 1
#

Mean predicted aligned error: 10.53 Å

Nearest PDB structures (foldseek):
  1huw-assembly1_A-2  TM=6.980E-01  e=2.063E-04  Homo sapiens
  1kf9-assembly1_A  TM=7.504E-01  e=2.418E-03  Homo sapiens
  1kf9-assembly2_D  TM=7.886E-01  e=3.041E-03  Homo sapiens
  3nce-assembly1_A  TM=7.154E-01  e=1.985E-01  Homo sapiens
  8v2c-assembly1_A  TM=6.089E-01  e=5.492E+00  Mus musculus

Organism: Pseudaspius hakonensis (NCBI:txid3004147)

InterPro domains:
  IPR001400 Somatotropin/prolactin [PF00103] (19-88)
  IPR001400 Somatotropin/prolactin [PR00836] (21-34)
  IPR001400 Somatotropin/prolactin [PR00836] (43-61)
  IPR001400 Somatotropin/prolactin [PTHR11417] (5-100)
  IPR009079 Four-helical cytokine-like, core [G3DSA:1.20.1250.10] (1-101)
  IPR009079 Four-helical cytokine-like, core [SSF47266] (2-99)
  IPR018116 Somatotropin hormone, conserved site [PS00266] (21-54)

Radius of gyration: 18.66 Å; Cα contacts (8 Å, |Δi|>4): 46; chains: 1; bounding box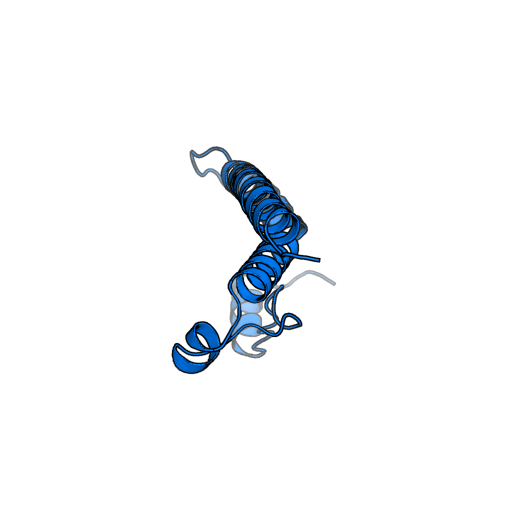: 40×32×57 Å

Secondary structure (DSSP, 8-state):
-----HHHHHHHHHHS-----TTTTS----SHHHHHHS-HHHHHHHHHHHHHTTHHHHHHHHHHHHTTT-SS-TTHHHHHHHHHHHHHHHHHHHHHHTS--

Solvent-accessible surface area (backbone atoms only — not comparable to full-atom values): 6159 Å² total; per-residue (Å²): 144,85,88,70,54,74,64,59,54,58,48,49,59,68,74,46,78,78,78,73,55,76,49,72,90,58,92,64,69,90,44,71,72,52,49,71,72,45,52,68,66,56,51,48,52,47,53,43,52,53,53,58,44,37,60,62,59,36,50,55,48,22,58,55,45,65,75,50,92,58,94,63,72,48,57,53,63,45,53,51,51,51,54,48,48,53,54,45,51,52,51,49,49,55,57,60,76,68,54,83,132

Sequence (101 aa):
EDNLLPEERRQLSKIFPLSFCNSDSIEAPIGKGETQKSSILKLLRISFRLIESWDFPSQALSGAVSNSLTVGNPNQITEKLEDLKVGISVLIKGCLDGQPN

pLDDT: mean 80.84, std 15.83, range [40.88, 98.0]